Protein AF-E2AER2-F1 (afdb_monomer_lite)

pLDDT: mean 79.66, std 17.87, range [39.69, 96.25]

Radius of gyration: 29.63 Å; chains: 1; bounding box: 80×36×70 Å

InterPro domains:
  IPR000237 GRIP domain [PF01465] (43-82)
  IPR000237 GRIP domain [PS50913] (38-85)
  IPR000237 GRIP domain [SM00755] (41-85)

Secondary structure (DSSP, 8-state):
---THHHHHHHHHHHHHHHHHHHHHHHHHHHHHHHHHHHHS-HHHHHHHHHHHHHHTTSSHHHHHHHHHHHTT--HHHHHHHHHHHHHHHHHHHHHHHHHHHT--

Sequence (105 aa):
MAAIQTS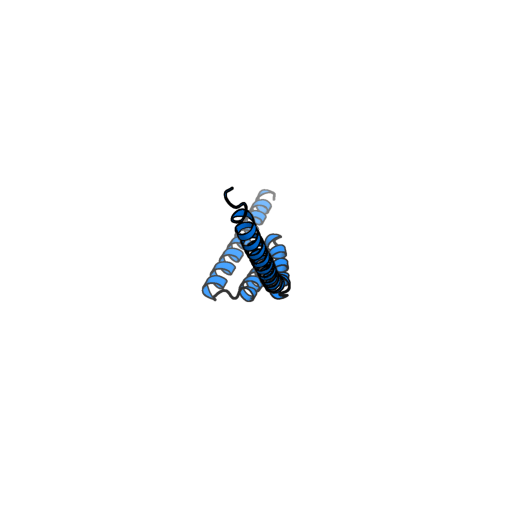TGSIHTLQQTLTSQRREIAELRKLVKLRHDTLEDSTEIEYLRNILFEYMMGRETMVLARVIAAVVKFDQEQTTKILKKEEDKLTLVSTTVMCNFVRVG

Structure (mmCIF, N/CA/C/O backbone):
data_AF-E2AER2-F1
#
_entry.id   AF-E2AER2-F1
#
loop_
_atom_site.group_PDB
_atom_site.id
_atom_site.type_symbol
_atom_site.label_atom_id
_atom_site.label_alt_id
_atom_site.label_comp_id
_atom_site.label_asym_id
_atom_site.label_entity_id
_atom_site.label_seq_id
_atom_site.pdbx_PDB_ins_code
_atom_site.Cartn_x
_atom_site.Cartn_y
_atom_site.Cartn_z
_atom_site.occupancy
_atom_site.B_iso_or_equiv
_atom_site.auth_seq_id
_atom_site.auth_comp_id
_atom_site.auth_asym_id
_atom_site.auth_atom_id
_atom_site.pdbx_PDB_model_num
ATOM 1 N N . MET A 1 1 ? 52.252 9.019 -45.874 1.00 40.78 1 MET A N 1
ATOM 2 C CA . MET A 1 1 ? 50.778 8.947 -45.980 1.00 40.78 1 MET A CA 1
ATOM 3 C C . MET A 1 1 ? 50.282 7.970 -44.920 1.00 40.78 1 MET A C 1
ATOM 5 O O . MET A 1 1 ? 50.357 6.770 -45.141 1.00 40.78 1 MET A O 1
ATOM 9 N N . ALA A 1 2 ? 49.916 8.461 -43.731 1.00 45.84 2 ALA A N 1
ATOM 10 C CA . ALA A 1 2 ? 49.471 7.623 -42.613 1.00 45.84 2 ALA A CA 1
ATOM 11 C C . ALA A 1 2 ? 47.955 7.385 -42.703 1.00 45.84 2 ALA A C 1
ATOM 13 O O . ALA A 1 2 ? 47.190 8.294 -43.015 1.00 45.84 2 ALA A O 1
ATOM 14 N N . ALA A 1 3 ? 47.560 6.133 -42.503 1.00 49.41 3 ALA A N 1
ATOM 15 C CA . ALA A 1 3 ? 46.272 5.569 -42.866 1.00 49.41 3 ALA A CA 1
ATOM 16 C C . ALA A 1 3 ? 45.076 6.167 -42.095 1.00 49.41 3 ALA A C 1
ATOM 18 O O . ALA A 1 3 ? 45.051 6.178 -40.869 1.00 49.41 3 ALA A O 1
ATOM 19 N N . ILE A 1 4 ? 44.020 6.528 -42.830 1.00 52.97 4 ILE A N 1
ATOM 20 C CA . ILE A 1 4 ? 42.677 6.926 -42.344 1.00 52.97 4 ILE A CA 1
ATOM 21 C C . ILE A 1 4 ? 41.875 5.696 -41.825 1.00 52.97 4 ILE A C 1
ATOM 23 O O . ILE A 1 4 ? 40.662 5.721 -41.660 1.00 52.97 4 ILE A O 1
ATOM 27 N N . GLN A 1 5 ? 42.539 4.571 -41.548 1.00 53.97 5 GLN A N 1
ATOM 28 C CA . GLN A 1 5 ? 41.886 3.276 -41.305 1.00 53.97 5 GLN A CA 1
ATOM 29 C C . GLN A 1 5 ? 41.403 3.067 -39.858 1.00 53.97 5 GLN A C 1
ATOM 31 O O . GLN A 1 5 ? 40.629 2.152 -39.598 1.00 53.97 5 GLN A O 1
ATOM 36 N N . THR A 1 6 ? 41.809 3.913 -38.908 1.00 54.38 6 THR A N 1
ATOM 37 C CA . THR A 1 6 ? 41.434 3.770 -37.487 1.00 54.38 6 THR A CA 1
ATOM 38 C C . THR A 1 6 ? 40.031 4.298 -37.171 1.00 54.38 6 THR A C 1
ATOM 40 O O . THR A 1 6 ? 39.399 3.843 -36.219 1.00 54.38 6 THR A O 1
ATOM 43 N N . SER A 1 7 ? 39.505 5.227 -37.977 1.00 56.50 7 SER A N 1
ATOM 44 C CA . SER A 1 7 ? 38.215 5.878 -37.711 1.00 56.50 7 SER A CA 1
ATOM 45 C C . SER A 1 7 ? 37.018 4.973 -38.045 1.00 56.50 7 SER A C 1
ATOM 47 O O . SER A 1 7 ? 36.042 4.931 -37.300 1.00 56.50 7 SER A O 1
ATOM 49 N N . THR A 1 8 ? 37.109 4.164 -39.105 1.00 61.88 8 THR A N 1
ATOM 50 C CA . THR A 1 8 ? 36.011 3.298 -39.575 1.00 61.88 8 THR A CA 1
ATOM 51 C C . THR A 1 8 ? 35.768 2.080 -38.681 1.00 61.88 8 THR A C 1
ATOM 53 O O . THR A 1 8 ? 34.615 1.724 -38.440 1.00 61.88 8 THR A O 1
ATOM 56 N N . GLY A 1 9 ? 36.823 1.471 -38.129 1.00 68.56 9 GLY A N 1
ATOM 57 C CA . GLY A 1 9 ? 36.696 0.351 -37.186 1.00 68.56 9 GLY A CA 1
ATOM 58 C C . GLY A 1 9 ? 36.053 0.761 -35.857 1.00 68.56 9 GLY A C 1
ATOM 59 O O . GLY A 1 9 ? 35.196 0.052 -35.336 1.00 68.56 9 GLY A O 1
ATOM 60 N N . SER A 1 10 ? 36.400 1.947 -35.347 1.00 75.94 10 SER A N 1
ATOM 61 C CA . SER A 1 10 ? 35.775 2.518 -34.146 1.00 75.94 10 SER A CA 1
ATOM 62 C C . SER A 1 10 ? 34.287 2.820 -34.369 1.00 75.94 10 SER A C 1
ATOM 64 O O . SER A 1 10 ? 33.447 2.477 -33.536 1.00 75.94 10 SER A O 1
ATOM 66 N N . ILE A 1 11 ? 33.938 3.371 -35.538 1.00 83.75 11 ILE A N 1
ATOM 67 C CA . ILE A 1 11 ? 32.545 3.647 -35.920 1.00 83.75 11 ILE A CA 1
ATOM 68 C C . ILE A 1 11 ? 31.712 2.360 -35.967 1.00 83.75 11 ILE A C 1
ATOM 70 O O . ILE A 1 11 ? 30.609 2.335 -35.421 1.00 83.75 11 ILE A O 1
ATOM 74 N N . HIS A 1 12 ? 32.234 1.286 -36.561 1.00 82.56 12 HIS A N 1
ATOM 75 C CA . HIS A 1 12 ? 31.523 0.009 -36.635 1.00 82.56 12 HIS A CA 1
ATOM 76 C C . HIS A 1 12 ? 31.260 -0.586 -35.242 1.00 82.56 12 HIS A C 1
ATOM 78 O O . HIS A 1 12 ? 30.137 -0.994 -34.940 1.00 82.56 12 HIS A O 1
ATOM 84 N N . THR A 1 13 ? 32.263 -0.574 -34.360 1.00 86.12 13 THR A N 1
ATOM 85 C CA . THR A 1 13 ? 32.111 -1.053 -32.977 1.00 86.12 13 THR A CA 1
ATOM 86 C C . THR A 1 13 ? 31.062 -0.240 -32.215 1.00 86.12 13 THR A C 1
ATOM 88 O O . THR A 1 13 ? 30.205 -0.811 -31.545 1.00 86.12 13 THR A O 1
ATOM 91 N N . LEU A 1 14 ? 31.051 1.089 -32.367 1.00 87.44 14 LEU A N 1
ATOM 92 C CA . LEU A 1 14 ? 30.033 1.946 -31.749 1.00 87.44 14 LEU A CA 1
ATOM 93 C C . LEU A 1 14 ? 28.624 1.679 -32.299 1.00 87.44 14 LEU A C 1
ATOM 95 O O . LEU A 1 14 ? 27.658 1.672 -31.534 1.00 87.44 14 LEU A O 1
ATOM 99 N N . GLN A 1 15 ? 28.489 1.417 -33.602 1.00 89.38 15 GLN A N 1
ATOM 100 C CA . GLN A 1 15 ? 27.210 1.043 -34.215 1.00 89.38 15 GLN A CA 1
ATOM 101 C C . GLN A 1 15 ? 26.681 -0.293 -33.677 1.00 89.38 15 GLN A C 1
ATOM 103 O O . GLN A 1 15 ? 25.483 -0.415 -33.398 1.00 89.38 15 GLN A O 1
ATOM 108 N N . GLN A 1 16 ? 27.561 -1.279 -33.485 1.00 90.44 16 GLN A N 1
ATOM 109 C CA . GLN A 1 16 ? 27.198 -2.550 -32.857 1.00 90.44 16 GLN A CA 1
ATOM 110 C C . GLN A 1 16 ? 26.753 -2.346 -31.405 1.00 90.44 16 GLN A C 1
ATOM 112 O O . GLN A 1 16 ? 25.689 -2.841 -31.028 1.00 90.44 16 GLN A O 1
ATOM 117 N N . THR A 1 17 ? 27.487 -1.548 -30.623 1.00 89.69 17 THR A N 1
ATOM 118 C CA . THR A 1 17 ? 27.126 -1.232 -29.232 1.00 89.69 17 THR A CA 1
ATOM 119 C C . THR A 1 17 ? 25.776 -0.524 -29.138 1.00 89.69 17 THR A C 1
ATOM 121 O O . THR A 1 17 ? 24.924 -0.943 -28.359 1.00 89.69 17 THR A O 1
ATOM 124 N N . LEU A 1 18 ? 25.515 0.486 -29.975 1.00 91.50 18 LEU A N 1
ATOM 125 C CA . LEU A 1 18 ? 24.212 1.164 -30.015 1.00 91.50 18 LEU A CA 1
ATOM 126 C C . LEU A 1 18 ? 23.073 0.208 -30.370 1.00 91.50 18 LEU A C 1
ATOM 128 O O . LEU A 1 18 ? 21.971 0.321 -29.834 1.00 91.50 18 LEU A O 1
ATOM 132 N N . THR A 1 19 ? 23.326 -0.731 -31.278 1.00 92.44 19 THR A N 1
ATOM 133 C CA . THR A 1 19 ? 22.335 -1.739 -31.660 1.00 92.44 19 THR A CA 1
ATOM 134 C C . THR A 1 19 ? 22.052 -2.699 -30.504 1.00 92.44 19 THR A C 1
ATOM 136 O O . THR A 1 19 ? 20.884 -3.001 -30.260 1.00 92.44 19 THR A O 1
ATOM 139 N N . SER A 1 20 ? 23.079 -3.123 -29.756 1.00 93.44 20 SER A N 1
ATOM 140 C CA . SER A 1 20 ? 22.913 -3.925 -28.532 1.00 93.44 20 SER A CA 1
ATOM 141 C C . SER A 1 20 ? 22.108 -3.170 -27.480 1.00 93.44 20 SER A C 1
ATOM 143 O O . SER A 1 20 ? 21.057 -3.638 -27.053 1.00 93.44 20 SER A O 1
ATOM 145 N N . GLN A 1 21 ? 22.512 -1.939 -27.163 1.00 94.31 21 GLN A N 1
ATOM 146 C CA . GLN A 1 21 ? 21.840 -1.112 -26.162 1.00 94.31 21 GLN A CA 1
ATOM 147 C C . GLN A 1 21 ? 20.378 -0.843 -26.520 1.00 94.31 21 GLN A C 1
ATOM 149 O O . GLN A 1 21 ? 19.507 -0.868 -25.655 1.00 94.31 21 GLN A O 1
ATOM 154 N N . ARG A 1 22 ? 20.065 -0.623 -27.803 1.00 95.00 22 ARG A N 1
ATOM 155 C CA . ARG A 1 22 ? 18.674 -0.475 -28.256 1.00 95.00 22 ARG A CA 1
ATOM 156 C C . ARG A 1 22 ? 17.845 -1.734 -28.005 1.00 95.00 22 ARG A C 1
ATOM 158 O O . ARG A 1 22 ? 16.674 -1.602 -27.651 1.00 95.00 22 ARG A O 1
ATOM 165 N N . ARG A 1 23 ? 18.426 -2.928 -28.175 1.00 95.38 23 ARG A N 1
ATOM 166 C CA . ARG A 1 23 ? 17.757 -4.205 -27.874 1.00 95.38 23 ARG A CA 1
ATOM 167 C C . ARG A 1 23 ? 17.556 -4.377 -26.372 1.00 95.38 23 ARG A C 1
ATOM 169 O O . ARG A 1 23 ? 16.432 -4.624 -25.953 1.00 95.38 23 ARG A O 1
ATOM 176 N N . GLU A 1 24 ? 18.590 -4.132 -25.575 1.00 95.00 24 GLU A N 1
ATOM 177 C CA . GLU A 1 24 ? 18.513 -4.191 -24.109 1.00 95.00 24 GLU A CA 1
ATOM 178 C C . GLU A 1 24 ? 17.450 -3.225 -23.562 1.00 95.00 24 GLU A C 1
ATOM 180 O O . GLU A 1 24 ? 16.601 -3.612 -22.763 1.00 95.00 24 GLU A O 1
ATOM 185 N N . ILE A 1 25 ? 17.407 -1.983 -24.057 1.00 96.25 25 ILE A N 1
ATOM 186 C CA . ILE A 1 25 ? 16.375 -1.006 -23.679 1.00 96.25 25 ILE A CA 1
ATOM 187 C C . ILE A 1 25 ? 14.971 -1.497 -24.064 1.00 96.25 25 ILE A C 1
ATOM 189 O O . ILE A 1 25 ? 14.019 -1.272 -23.314 1.00 96.25 25 ILE A O 1
ATOM 193 N N . ALA A 1 26 ? 14.808 -2.151 -25.217 1.00 95.19 26 ALA A N 1
ATOM 194 C CA . ALA A 1 26 ? 13.517 -2.699 -25.628 1.00 95.19 26 ALA A CA 1
ATOM 195 C C . ALA A 1 26 ? 13.056 -3.844 -24.707 1.00 95.19 26 ALA A C 1
ATOM 197 O O . ALA A 1 26 ? 11.886 -3.884 -24.322 1.00 95.19 26 ALA A O 1
ATOM 198 N N . GLU A 1 27 ? 13.968 -4.728 -24.300 1.00 94.81 27 GLU A N 1
ATOM 199 C CA . GLU A 1 27 ? 13.675 -5.806 -23.350 1.00 94.81 27 GLU A CA 1
ATOM 200 C C . GLU A 1 27 ? 13.334 -5.268 -21.961 1.00 94.81 27 GLU A C 1
ATOM 202 O O . GLU A 1 27 ? 12.308 -5.644 -21.392 1.00 94.81 27 GLU A O 1
ATOM 207 N N . LEU A 1 28 ? 14.121 -4.316 -21.449 1.00 92.94 28 LEU A N 1
ATOM 208 C CA . LEU A 1 28 ? 13.850 -3.667 -20.166 1.00 92.94 28 LEU A CA 1
ATOM 209 C C . LEU A 1 28 ? 12.480 -2.984 -20.163 1.00 92.94 28 LEU A C 1
ATOM 211 O O . LEU A 1 28 ? 11.718 -3.132 -19.209 1.00 92.94 28 LEU A O 1
ATOM 215 N N . ARG A 1 29 ? 12.115 -2.295 -21.250 1.00 91.12 29 ARG A N 1
ATOM 216 C CA . ARG A 1 29 ? 10.776 -1.702 -21.398 1.00 91.12 29 ARG A CA 1
ATOM 217 C C . ARG A 1 29 ? 9.672 -2.757 -21.382 1.00 91.12 29 ARG A C 1
ATOM 219 O O . ARG A 1 29 ? 8.647 -2.536 -20.742 1.00 91.12 29 ARG A O 1
ATOM 226 N N . LYS A 1 30 ? 9.872 -3.905 -22.036 1.00 91.50 30 LYS A N 1
ATOM 227 C CA . LYS A 1 30 ? 8.905 -5.014 -22.023 1.00 91.50 30 LYS A CA 1
ATOM 228 C C . LYS A 1 30 ? 8.734 -5.600 -20.618 1.00 91.50 30 LYS A C 1
ATOM 230 O O . LYS A 1 30 ? 7.605 -5.840 -20.204 1.00 91.50 30 LYS A O 1
ATOM 235 N N . LEU A 1 31 ? 9.827 -5.782 -19.877 1.00 87.38 31 LEU A N 1
ATOM 236 C CA . LEU A 1 31 ? 9.793 -6.272 -18.494 1.00 87.38 31 LEU A CA 1
ATOM 237 C C . LEU A 1 31 ? 9.087 -5.295 -17.550 1.00 87.38 31 LEU A C 1
ATOM 239 O O . LEU A 1 31 ? 8.292 -5.712 -16.711 1.00 87.38 31 LEU A O 1
ATOM 243 N N . VAL A 1 32 ? 9.353 -3.995 -17.697 1.00 87.25 32 VAL A N 1
ATOM 244 C CA . VAL A 1 32 ? 8.668 -2.955 -16.917 1.00 87.25 32 VAL A CA 1
ATOM 245 C C . VAL A 1 32 ? 7.172 -2.953 -17.216 1.00 87.25 32 VAL A C 1
ATOM 247 O O . VAL A 1 32 ? 6.385 -2.908 -16.276 1.00 87.25 32 VAL A O 1
ATOM 250 N N . LYS A 1 33 ? 6.783 -3.066 -18.492 1.00 81.25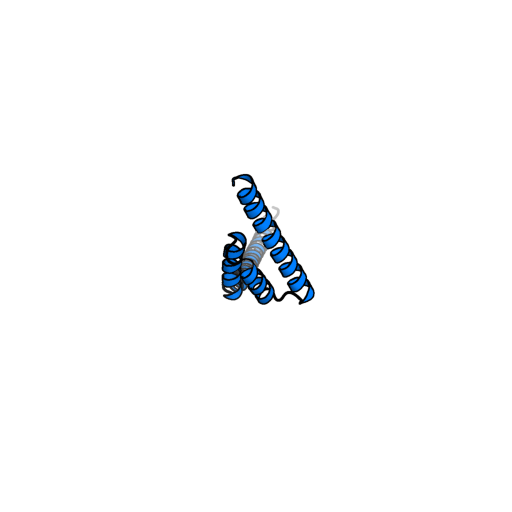 33 LYS A N 1
ATOM 251 C CA . LYS A 1 33 ? 5.375 -3.143 -18.888 1.00 81.25 33 LYS A CA 1
ATOM 252 C C . LYS A 1 33 ? 4.678 -4.364 -18.281 1.00 81.25 33 LYS A C 1
ATOM 254 O O . LYS A 1 33 ? 3.668 -4.201 -17.618 1.00 81.25 33 LYS A O 1
ATOM 259 N N . LEU A 1 34 ? 5.274 -5.552 -18.403 1.00 78.19 34 LEU A N 1
ATOM 260 C CA . LEU A 1 34 ? 4.722 -6.777 -17.812 1.00 78.19 34 LEU A CA 1
ATOM 261 C C . LEU A 1 34 ? 4.535 -6.661 -16.295 1.00 78.19 34 LEU A C 1
ATOM 263 O O . LEU A 1 34 ? 3.502 -7.069 -15.781 1.00 78.19 34 LEU A O 1
ATOM 267 N N . ARG A 1 35 ? 5.501 -6.071 -15.573 1.00 77.00 35 ARG A N 1
ATOM 268 C CA . ARG A 1 35 ? 5.336 -5.806 -14.134 1.00 77.00 35 ARG A CA 1
ATOM 269 C C . ARG A 1 35 ? 4.188 -4.847 -13.842 1.00 77.00 35 ARG A C 1
ATOM 271 O O . ARG A 1 35 ? 3.521 -5.008 -12.826 1.00 77.00 35 ARG A O 1
ATOM 278 N N . HIS A 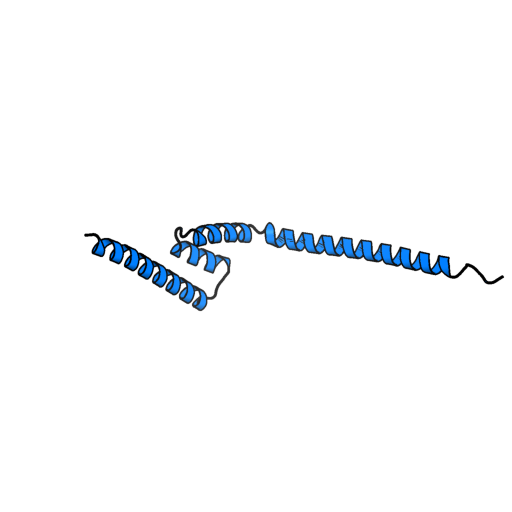1 36 ? 4.013 -3.823 -14.665 1.00 69.75 36 HIS A N 1
ATOM 279 C CA . HIS A 1 36 ? 2.967 -2.834 -14.452 1.00 69.75 36 HIS A CA 1
ATOM 280 C C . HIS A 1 36 ? 1.584 -3.443 -14.674 1.00 69.75 36 HIS A C 1
ATOM 282 O O . HIS A 1 36 ? 0.761 -3.363 -13.771 1.00 69.75 36 HIS A O 1
ATOM 288 N N . ASP A 1 37 ? 1.400 -4.171 -15.776 1.00 65.25 37 ASP A N 1
ATOM 289 C CA . ASP A 1 37 ? 0.154 -4.870 -16.105 1.00 65.25 37 ASP A CA 1
ATOM 290 C C . ASP A 1 37 ? -0.213 -5.871 -14.985 1.00 65.25 37 ASP A C 1
ATOM 292 O O . ASP A 1 37 ? -1.340 -5.895 -14.505 1.00 65.25 37 ASP A O 1
ATOM 296 N N . THR A 1 38 ? 0.759 -6.611 -14.427 1.00 63.69 38 THR A N 1
ATOM 297 C CA . THR A 1 38 ? 0.488 -7.520 -13.289 1.00 63.69 38 THR A CA 1
ATOM 298 C C . THR A 1 38 ? 0.061 -6.823 -11.993 1.00 63.69 38 THR A C 1
ATOM 300 O O . THR A 1 38 ? -0.559 -7.457 -11.140 1.00 63.69 38 THR A O 1
ATOM 303 N N . LEU A 1 39 ? 0.419 -5.549 -11.806 1.00 61.28 39 LEU A N 1
ATOM 304 C CA . LEU A 1 39 ? 0.089 -4.780 -10.603 1.00 61.28 39 LEU A CA 1
ATOM 305 C C . LEU A 1 39 ? -1.180 -3.943 -10.787 1.00 61.28 39 L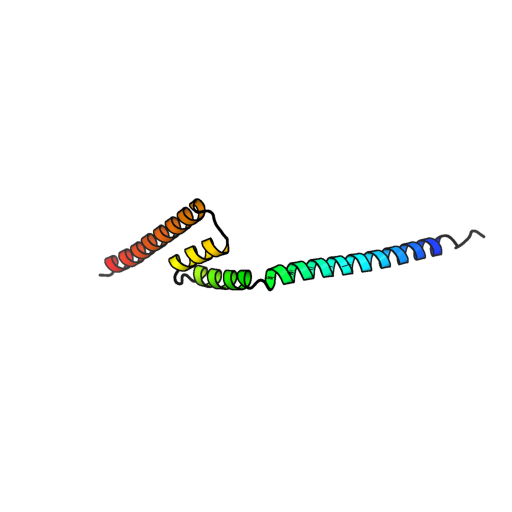EU A C 1
ATOM 307 O O . LEU A 1 39 ? -1.920 -3.755 -9.826 1.00 61.28 39 LEU A O 1
ATOM 311 N N . GLU A 1 40 ? -1.427 -3.424 -11.989 1.00 60.12 40 GLU A N 1
ATOM 312 C CA . GLU A 1 40 ? -2.583 -2.575 -12.279 1.00 60.12 40 GLU A CA 1
ATOM 313 C C . GLU A 1 40 ? -3.829 -3.364 -12.677 1.00 60.12 40 GLU A C 1
ATOM 315 O O . GLU A 1 40 ? -4.910 -2.972 -12.240 1.00 60.12 40 GLU A O 1
ATOM 320 N N . ASP A 1 41 ? -3.682 -4.492 -13.384 1.00 59.91 41 ASP A N 1
ATOM 321 C CA . ASP A 1 41 ? -4.804 -5.345 -13.815 1.00 59.91 41 ASP A CA 1
ATOM 322 C C . ASP A 1 41 ? -5.203 -6.388 -12.760 1.00 59.91 41 ASP A C 1
ATOM 324 O O . ASP A 1 41 ? -6.135 -7.176 -12.952 1.00 59.91 41 ASP A O 1
ATOM 328 N N . SER A 1 42 ? -4.508 -6.424 -11.618 1.00 73.06 42 SER A N 1
ATOM 329 C CA . SER A 1 42 ? -4.964 -7.239 -10.500 1.00 73.06 42 SER A CA 1
ATOM 330 C C . SER A 1 42 ? -6.253 -6.631 -9.954 1.00 73.06 42 SER A C 1
ATOM 332 O O . SER A 1 42 ? -6.238 -5.589 -9.299 1.00 73.06 42 SER A O 1
ATOM 334 N N . THR A 1 43 ? -7.376 -7.302 -10.208 1.00 80.69 43 THR A N 1
ATOM 335 C CA . THR A 1 43 ? -8.709 -6.962 -9.671 1.00 80.69 43 THR A CA 1
ATOM 336 C C . THR A 1 43 ? -8.697 -6.666 -8.164 1.00 80.69 43 THR A C 1
ATOM 338 O O . THR A 1 43 ? -9.458 -5.824 -7.689 1.00 80.69 43 THR A O 1
ATOM 341 N N . GLU A 1 44 ? -7.784 -7.288 -7.409 1.00 82.44 44 GLU A N 1
ATOM 342 C CA . GLU A 1 44 ? -7.571 -7.023 -5.983 1.00 82.44 44 GLU A CA 1
ATOM 343 C C . GLU A 1 44 ? -7.048 -5.604 -5.712 1.00 82.44 44 GLU A C 1
ATOM 345 O O . GLU A 1 44 ? -7.474 -4.963 -4.752 1.00 82.44 44 GLU A O 1
ATOM 350 N N . ILE A 1 45 ? -6.149 -5.086 -6.553 1.00 85.81 45 ILE A N 1
ATOM 351 C CA . ILE A 1 45 ? -5.579 -3.740 -6.414 1.00 85.81 45 ILE A CA 1
ATOM 352 C C . ILE A 1 45 ? -6.614 -2.677 -6.785 1.00 85.81 45 ILE A C 1
ATOM 354 O O . ILE A 1 45 ? -6.721 -1.665 -6.092 1.00 85.81 45 ILE A O 1
ATOM 358 N N . GLU A 1 46 ? -7.403 -2.897 -7.835 1.00 88.81 46 GLU A N 1
ATOM 359 C CA . GLU A 1 46 ? -8.506 -1.998 -8.187 1.00 88.81 46 GLU A CA 1
ATOM 360 C C . GLU A 1 46 ? -9.559 -1.944 -7.071 1.00 88.81 46 GLU A C 1
ATOM 362 O O . GLU A 1 46 ? -9.936 -0.856 -6.624 1.00 88.81 46 GLU A O 1
ATOM 367 N N . TYR A 1 47 ? -9.951 -3.108 -6.543 1.00 91.69 47 TYR A N 1
ATOM 368 C CA . TYR A 1 47 ? -10.844 -3.199 -5.392 1.00 91.69 47 TYR A CA 1
ATOM 369 C C . TYR A 1 47 ? -10.273 -2.469 -4.169 1.00 91.69 47 TYR A C 1
ATOM 371 O O . TYR A 1 47 ? -10.975 -1.664 -3.552 1.00 91.69 47 TYR A O 1
ATOM 379 N N . LEU A 1 48 ? -8.988 -2.685 -3.858 1.00 91.50 48 LEU A N 1
ATOM 380 C CA . LEU A 1 48 ? -8.299 -2.028 -2.748 1.00 91.50 48 LEU A CA 1
ATOM 381 C C . LEU A 1 48 ? -8.298 -0.498 -2.896 1.00 91.50 48 LEU A C 1
ATOM 383 O O . LEU A 1 48 ? -8.554 0.209 -1.921 1.00 91.50 48 LEU A O 1
ATOM 387 N N . ARG A 1 49 ? -8.055 0.035 -4.103 1.00 91.62 49 ARG A N 1
ATOM 388 C CA . ARG A 1 49 ? -8.123 1.487 -4.358 1.00 91.62 49 ARG A CA 1
ATOM 389 C C . ARG A 1 49 ? -9.520 2.038 -4.079 1.00 91.62 49 ARG A C 1
ATOM 391 O O . ARG A 1 49 ? -9.632 3.080 -3.436 1.00 91.62 49 ARG A O 1
ATOM 398 N N . ASN A 1 50 ? -10.565 1.341 -4.525 1.00 93.06 50 ASN A N 1
ATOM 399 C CA . ASN A 1 50 ? -11.943 1.783 -4.328 1.00 93.06 50 ASN A CA 1
ATOM 400 C C . ASN A 1 50 ? -12.316 1.823 -2.837 1.00 93.06 50 ASN A C 1
ATOM 402 O O . ASN A 1 50 ? -12.764 2.852 -2.340 1.00 93.06 50 ASN A O 1
ATOM 406 N N . ILE A 1 51 ? -12.050 0.750 -2.084 1.00 94.19 51 ILE A N 1
ATOM 407 C CA . ILE A 1 51 ? -12.365 0.717 -0.643 1.00 94.19 51 ILE A CA 1
ATOM 408 C C . ILE A 1 51 ? -11.533 1.723 0.165 1.00 94.19 51 ILE A C 1
ATOM 410 O O . ILE A 1 51 ? -12.030 2.281 1.141 1.00 94.19 51 ILE A O 1
ATOM 414 N N . LEU A 1 52 ? -10.284 1.989 -0.238 1.00 93.50 52 LEU A N 1
ATOM 415 C CA . LEU A 1 52 ? -9.453 3.012 0.397 1.00 93.50 52 LEU A CA 1
ATOM 416 C C . LEU A 1 52 ? -10.015 4.410 0.156 1.00 93.50 52 LEU A C 1
ATOM 418 O O . LEU A 1 52 ? -10.055 5.211 1.088 1.00 93.50 52 LEU A O 1
ATOM 422 N N . PHE A 1 53 ? -10.479 4.696 -1.061 1.00 93.44 53 PHE A N 1
ATOM 423 C CA . PHE A 1 53 ? -11.138 5.960 -1.366 1.00 93.44 53 PHE A CA 1
ATOM 424 C C . PHE A 1 53 ? -12.379 6.158 -0.487 1.00 93.44 53 PHE A C 1
ATOM 426 O O . PHE A 1 53 ? -12.490 7.170 0.201 1.00 93.44 53 PHE A O 1
ATOM 433 N N . GLU A 1 54 ? -13.265 5.165 -0.425 1.00 91.50 54 GLU A N 1
ATOM 434 C CA . GLU A 1 54 ? -14.466 5.199 0.420 1.00 91.50 54 GLU A CA 1
ATOM 435 C C . GLU A 1 54 ? -14.129 5.409 1.911 1.00 91.50 54 GLU A C 1
ATOM 437 O O . GLU A 1 54 ? -14.758 6.229 2.589 1.00 91.50 54 GLU A O 1
ATOM 442 N N . TYR A 1 55 ? -13.074 4.746 2.400 1.00 92.56 55 TYR A N 1
ATOM 443 C CA . TYR A 1 55 ? -12.585 4.879 3.774 1.00 92.56 55 TYR A CA 1
ATOM 444 C C . TYR A 1 55 ? -12.072 6.293 4.069 1.00 92.56 55 TYR A C 1
ATOM 446 O O . TYR A 1 55 ? -12.426 6.884 5.091 1.00 92.56 55 TYR A O 1
ATOM 454 N N . MET A 1 56 ? -11.278 6.867 3.160 1.00 89.38 56 MET A N 1
ATOM 455 C CA . MET A 1 56 ? -10.756 8.233 3.287 1.00 89.38 56 MET A CA 1
ATOM 456 C C . MET A 1 56 ? -11.865 9.289 3.224 1.00 89.38 56 MET A C 1
ATOM 458 O O . MET A 1 56 ? -11.754 10.330 3.868 1.00 89.38 56 MET A O 1
ATOM 462 N N . MET A 1 57 ? -12.955 9.003 2.509 1.00 91.62 57 MET A N 1
ATOM 463 C CA . MET A 1 57 ? -14.152 9.844 2.468 1.00 91.62 57 MET A CA 1
ATOM 464 C C . MET A 1 57 ? -15.048 9.698 3.710 1.00 91.62 57 MET A C 1
ATOM 466 O O . MET A 1 57 ? -16.080 10.364 3.800 1.00 91.62 57 MET A O 1
ATOM 470 N N . GLY A 1 58 ? -14.669 8.854 4.675 1.00 86.12 58 GLY A N 1
ATOM 471 C CA . GLY A 1 58 ? -15.364 8.709 5.953 1.00 86.12 58 GLY A CA 1
ATOM 472 C C . GLY A 1 58 ? -16.635 7.858 5.899 1.00 86.12 58 GLY A C 1
ATOM 473 O O . GLY A 1 58 ? -17.429 7.906 6.838 1.00 86.12 58 GLY A O 1
ATOM 474 N N . ARG A 1 59 ? -16.853 7.088 4.828 1.00 86.81 59 ARG A N 1
ATOM 475 C CA . ARG A 1 59 ? -18.033 6.225 4.679 1.00 86.81 59 ARG A CA 1
ATOM 476 C C . ARG A 1 59 ? -17.756 4.862 5.297 1.00 86.81 59 ARG A C 1
ATOM 478 O O . ARG A 1 59 ? -16.716 4.281 5.034 1.00 86.81 59 ARG A O 1
ATOM 485 N N . GLU A 1 60 ? -18.659 4.382 6.153 1.00 90.25 60 GLU A N 1
ATOM 486 C CA . GLU A 1 60 ? -18.599 3.042 6.769 1.00 90.25 60 GLU A CA 1
ATOM 487 C C . GLU A 1 60 ? -17.196 2.637 7.281 1.00 90.25 60 GLU A C 1
ATOM 489 O O . GLU A 1 60 ? -16.764 1.492 7.125 1.00 90.25 60 GLU A O 1
ATOM 494 N N . THR A 1 61 ? -16.463 3.577 7.898 1.00 90.38 61 THR A N 1
ATOM 495 C CA . THR A 1 61 ? -15.014 3.436 8.144 1.00 90.38 61 THR A CA 1
ATOM 496 C C . THR A 1 61 ? -14.650 2.196 8.955 1.00 90.38 61 THR A C 1
ATOM 498 O O . THR A 1 61 ? -13.623 1.573 8.699 1.00 90.38 61 THR A O 1
ATOM 501 N N . MET A 1 62 ? -15.522 1.775 9.875 1.00 92.50 62 MET A N 1
ATOM 502 C CA . MET A 1 62 ? -15.347 0.551 10.657 1.00 92.50 62 MET A CA 1
ATOM 503 C C . MET A 1 62 ? -15.370 -0.720 9.800 1.00 92.50 62 MET A C 1
ATOM 505 O O . MET A 1 62 ? -14.533 -1.609 9.960 1.00 92.50 62 MET A O 1
ATOM 509 N N . VAL A 1 63 ? -16.320 -0.810 8.869 1.00 94.50 63 VAL A N 1
ATOM 510 C CA . VAL A 1 63 ? -16.456 -1.959 7.966 1.00 94.50 63 VAL A CA 1
ATOM 511 C C . VAL A 1 63 ? -15.294 -1.965 6.982 1.00 94.50 63 VAL A C 1
ATOM 513 O O . VAL A 1 63 ? -14.618 -2.983 6.834 1.00 94.50 63 VAL A O 1
ATOM 516 N N . LEU A 1 64 ? -14.996 -0.812 6.382 1.00 95.06 64 LEU A N 1
ATOM 517 C CA . LEU A 1 64 ? -13.912 -0.685 5.414 1.00 95.06 64 LEU A CA 1
ATOM 518 C C . LEU A 1 64 ? -12.540 -0.974 6.032 1.00 95.06 64 LEU A C 1
ATOM 520 O O . LEU A 1 64 ? -11.740 -1.655 5.398 1.00 95.06 64 LEU A O 1
ATOM 524 N N . ALA A 1 65 ? -12.279 -0.579 7.283 1.00 94.19 65 ALA A N 1
ATOM 525 C CA . ALA A 1 65 ? -11.044 -0.941 7.984 1.00 94.19 65 ALA A CA 1
ATOM 526 C C . ALA A 1 65 ? -10.853 -2.466 8.093 1.00 94.19 65 ALA A C 1
ATOM 528 O O . ALA A 1 65 ? -9.739 -2.965 7.921 1.00 94.19 65 ALA A O 1
ATOM 529 N N . ARG A 1 66 ? -11.935 -3.223 8.331 1.00 94.19 66 ARG A N 1
ATOM 530 C CA . ARG A 1 66 ? -11.893 -4.698 8.376 1.00 94.19 66 ARG A CA 1
ATOM 531 C C . ARG A 1 66 ? -11.626 -5.296 7.000 1.00 94.19 66 ARG A C 1
ATOM 533 O O . ARG A 1 66 ? -10.826 -6.221 6.888 1.00 94.19 66 ARG A O 1
ATOM 540 N N . VAL A 1 67 ? -12.276 -4.762 5.969 1.00 94.62 67 VAL A N 1
ATOM 541 C CA . VAL A 1 67 ? -12.088 -5.211 4.583 1.00 94.62 67 VAL A CA 1
ATOM 542 C C . VAL A 1 67 ? -10.653 -4.938 4.124 1.00 94.62 67 VAL A C 1
ATOM 544 O O . VAL A 1 67 ? -10.003 -5.844 3.612 1.00 94.62 67 VAL A O 1
ATOM 547 N N . ILE A 1 68 ? -10.117 -3.741 4.379 1.00 94.44 68 ILE A N 1
ATOM 548 C CA . ILE A 1 68 ? -8.732 -3.376 4.046 1.00 94.44 68 ILE A CA 1
ATOM 549 C C . ILE A 1 68 ? -7.741 -4.317 4.744 1.00 94.44 68 ILE A C 1
ATOM 551 O O . ILE A 1 68 ? -6.834 -4.838 4.096 1.00 94.44 68 ILE A O 1
ATOM 555 N N . ALA A 1 69 ? -7.931 -4.590 6.040 1.00 95.19 69 ALA A N 1
ATOM 556 C CA . ALA A 1 69 ? -7.070 -5.511 6.783 1.00 95.19 69 ALA A CA 1
ATOM 557 C C . ALA A 1 69 ? -7.088 -6.938 6.200 1.00 95.19 69 ALA A C 1
ATOM 559 O O . ALA A 1 69 ? -6.043 -7.586 6.142 1.00 95.19 69 ALA A O 1
ATOM 560 N N . ALA A 1 70 ? -8.247 -7.407 5.724 1.00 92.75 70 ALA A N 1
ATOM 561 C CA . ALA A 1 70 ? -8.388 -8.718 5.092 1.00 92.75 70 ALA A CA 1
ATOM 562 C C . ALA A 1 70 ? -7.731 -8.780 3.701 1.00 92.75 70 ALA A C 1
ATOM 564 O O . ALA A 1 70 ? -7.025 -9.742 3.405 1.00 92.75 70 ALA A O 1
ATOM 565 N N . VAL A 1 71 ? -7.916 -7.748 2.868 1.00 90.88 71 VAL A N 1
ATOM 566 C CA . VAL A 1 71 ? -7.333 -7.671 1.514 1.00 90.88 71 VAL A CA 1
ATOM 567 C C . VAL A 1 71 ? -5.806 -7.605 1.573 1.00 90.88 71 VAL A C 1
ATOM 569 O O . VAL A 1 71 ? -5.124 -8.307 0.831 1.00 90.88 71 VAL A O 1
ATOM 572 N N . VAL A 1 72 ? -5.257 -6.811 2.497 1.00 91.31 72 VAL A N 1
ATOM 573 C CA . VAL A 1 72 ? -3.800 -6.655 2.677 1.00 91.31 72 VAL A CA 1
ATOM 574 C C . VAL A 1 72 ? -3.199 -7.777 3.540 1.00 91.31 72 VAL A C 1
ATOM 576 O O . VAL A 1 72 ? -1.980 -7.890 3.643 1.00 91.31 72 VAL A O 1
ATOM 579 N N . LYS A 1 73 ? -4.039 -8.659 4.102 1.00 91.94 73 LYS A N 1
ATOM 580 C CA . LYS A 1 73 ? -3.639 -9.815 4.924 1.00 91.94 73 LYS A CA 1
ATOM 581 C C . LYS A 1 73 ? -2.807 -9.410 6.143 1.00 91.94 73 LYS A C 1
ATOM 583 O O . LYS A 1 73 ? -1.749 -9.976 6.400 1.00 91.94 73 LYS A O 1
ATOM 588 N N . PHE A 1 74 ? -3.276 -8.412 6.886 1.00 92.94 74 PHE A N 1
ATOM 589 C CA . PHE A 1 74 ? -2.647 -8.032 8.148 1.00 92.94 74 PHE A CA 1
ATOM 590 C C . PHE A 1 74 ? -2.761 -9.127 9.202 1.00 92.94 74 PHE A C 1
ATOM 592 O O . PHE A 1 74 ? -3.766 -9.836 9.291 1.00 92.94 74 PHE A O 1
ATOM 599 N N . ASP A 1 75 ? -1.747 -9.199 10.061 1.00 94.88 75 ASP A N 1
ATOM 600 C CA . ASP A 1 75 ? -1.765 -10.106 11.200 1.00 94.88 75 ASP A CA 1
ATOM 601 C C . ASP A 1 75 ? -2.885 -9.727 12.177 1.00 94.88 75 ASP A C 1
ATOM 603 O O . ASP A 1 75 ?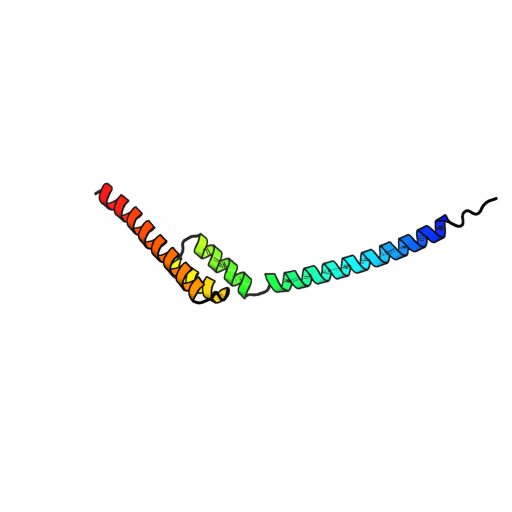 -3.335 -8.576 12.260 1.00 94.88 75 ASP A O 1
ATOM 607 N N . GLN A 1 76 ? -3.320 -10.695 12.984 1.00 92.75 76 GLN A N 1
ATOM 608 C CA . GLN A 1 76 ? -4.415 -10.495 13.934 1.00 92.75 76 GLN A CA 1
ATOM 609 C C . GLN A 1 76 ? -4.127 -9.361 14.933 1.00 92.75 76 GLN A C 1
ATOM 611 O O . GLN A 1 76 ? -5.024 -8.589 15.285 1.00 92.75 76 GLN A O 1
ATOM 616 N N . GLU A 1 77 ? -2.872 -9.218 15.366 1.00 94.69 77 GLU A N 1
ATOM 617 C CA . GLU A 1 77 ? -2.462 -8.148 16.277 1.00 94.69 77 GLU A CA 1
ATOM 618 C C . GLU A 1 77 ? -2.558 -6.767 15.608 1.00 94.69 77 GLU A C 1
ATOM 620 O O . GLU A 1 77 ? -3.089 -5.821 16.195 1.00 94.69 77 GLU A O 1
ATOM 625 N N . GLN A 1 78 ? -2.094 -6.652 14.360 1.00 93.44 78 GLN A N 1
ATOM 626 C CA . GLN A 1 78 ? -2.163 -5.416 13.577 1.00 93.44 78 GLN A CA 1
ATOM 627 C C . GLN A 1 78 ? -3.615 -5.018 13.315 1.00 93.44 78 GLN A C 1
ATOM 629 O O . GLN A 1 78 ? -3.998 -3.874 13.560 1.00 93.44 78 GLN A O 1
ATOM 634 N N . THR A 1 79 ? -4.437 -5.985 12.906 1.00 93.88 79 THR A N 1
ATOM 635 C CA . THR A 1 79 ? -5.872 -5.798 12.674 1.00 93.88 79 THR A CA 1
ATOM 636 C C . THR A 1 79 ? -6.561 -5.282 13.935 1.00 93.88 79 THR A C 1
ATOM 638 O O . THR A 1 79 ? -7.251 -4.268 13.895 1.00 93.88 79 THR A O 1
ATOM 641 N N . THR A 1 80 ? -6.306 -5.906 15.086 1.00 94.25 80 THR A N 1
ATOM 642 C CA . THR A 1 80 ? -6.903 -5.494 16.367 1.00 94.25 80 THR A CA 1
ATOM 643 C C . THR A 1 80 ? -6.498 -4.068 16.755 1.00 94.25 80 THR A C 1
ATOM 645 O O . THR A 1 80 ? -7.340 -3.278 17.184 1.00 94.25 80 THR A O 1
ATOM 648 N N . LYS A 1 81 ? -5.224 -3.699 16.557 1.00 95.19 81 LYS A N 1
ATOM 649 C CA . LYS A 1 81 ? -4.733 -2.333 16.813 1.00 95.19 81 LYS A CA 1
ATOM 650 C C . LYS A 1 81 ? -5.408 -1.292 15.919 1.00 95.19 81 LYS A C 1
ATOM 652 O O . LYS A 1 81 ? -5.704 -0.197 16.392 1.00 95.19 81 LYS A O 1
ATOM 657 N N . ILE A 1 82 ? -5.634 -1.611 14.645 1.00 92.69 82 ILE A N 1
ATOM 658 C CA . ILE A 1 82 ? -6.296 -0.711 13.690 1.00 92.69 82 ILE A CA 1
ATOM 659 C C . ILE A 1 82 ? -7.764 -0.521 14.065 1.00 92.69 82 ILE A C 1
ATOM 661 O O . ILE A 1 82 ? -8.219 0.617 14.154 1.00 92.69 82 ILE A O 1
ATOM 665 N N . LEU A 1 83 ? -8.483 -1.611 14.347 1.00 93.38 83 LEU A N 1
ATOM 666 C CA . LEU A 1 83 ? -9.902 -1.533 14.694 1.00 93.38 83 LEU A CA 1
ATOM 667 C C . LEU A 1 83 ? -10.135 -0.746 15.981 1.00 93.38 83 LEU A C 1
ATOM 669 O O . LEU A 1 83 ? -11.024 0.097 16.014 1.00 93.38 83 LEU A O 1
ATOM 673 N N . LYS A 1 84 ? -9.280 -0.936 16.992 1.00 93.69 84 LYS A N 1
ATOM 674 C CA . LYS A 1 84 ? -9.348 -0.159 18.233 1.00 93.69 84 LYS A CA 1
ATOM 675 C C . LYS A 1 84 ? -9.163 1.342 17.990 1.00 93.69 84 LYS A C 1
ATOM 677 O O . LYS A 1 84 ? -9.928 2.145 18.503 1.00 93.69 84 LYS A O 1
ATOM 682 N N . LYS A 1 85 ? -8.183 1.735 17.167 1.00 90.25 85 LYS A N 1
ATOM 683 C CA . LYS A 1 85 ? -7.965 3.154 16.833 1.00 90.25 85 LYS A CA 1
ATOM 684 C C . LYS A 1 85 ? -9.152 3.775 16.105 1.00 90.25 85 LYS A C 1
ATOM 686 O O . LYS A 1 85 ? -9.457 4.945 16.320 1.00 90.25 85 LYS A O 1
ATOM 691 N N . GLU A 1 86 ? -9.788 3.021 15.219 1.00 89.19 86 GLU A N 1
ATOM 692 C CA . GLU A 1 86 ? -10.929 3.533 14.468 1.00 89.19 86 GLU A CA 1
ATOM 693 C C . GLU A 1 86 ? -12.204 3.576 15.339 1.00 89.19 86 GLU A C 1
ATOM 695 O O . GLU A 1 86 ? -12.999 4.503 15.205 1.00 89.19 86 GLU A O 1
ATOM 700 N N . GLU A 1 87 ? -12.350 2.676 16.317 1.00 89.00 87 GLU A N 1
ATOM 701 C CA . GLU A 1 87 ? -13.363 2.766 17.382 1.00 89.00 87 GLU A CA 1
ATOM 702 C C . GLU A 1 87 ? -13.146 4.000 18.282 1.00 89.00 87 GLU A C 1
ATOM 704 O O . GLU A 1 87 ? -14.075 4.780 18.512 1.00 89.00 87 GLU A O 1
ATOM 709 N N . ASP A 1 88 ? -11.905 4.253 18.709 1.00 87.88 88 ASP A N 1
ATOM 710 C CA . ASP A 1 88 ? -11.530 5.454 19.469 1.00 87.88 88 ASP A CA 1
ATOM 711 C C . ASP A 1 88 ? -11.835 6.738 18.666 1.00 87.88 88 ASP A C 1
ATOM 713 O O . ASP A 1 88 ? -12.331 7.734 19.194 1.00 87.88 88 ASP A O 1
ATOM 717 N N . LYS A 1 89 ? -11.600 6.724 17.349 1.00 81.75 89 LYS A N 1
ATOM 718 C CA . LYS A 1 89 ? -11.927 7.850 16.463 1.00 81.75 89 LYS A CA 1
ATOM 719 C C . LYS A 1 89 ? -13.435 8.087 16.361 1.00 81.75 89 LYS A C 1
ATOM 721 O O . LYS A 1 89 ? -13.865 9.238 16.414 1.00 81.75 89 LYS A O 1
ATOM 726 N N . LEU A 1 90 ? -14.244 7.034 16.239 1.00 76.69 90 LEU A N 1
ATOM 727 C CA . LEU A 1 90 ? -15.706 7.156 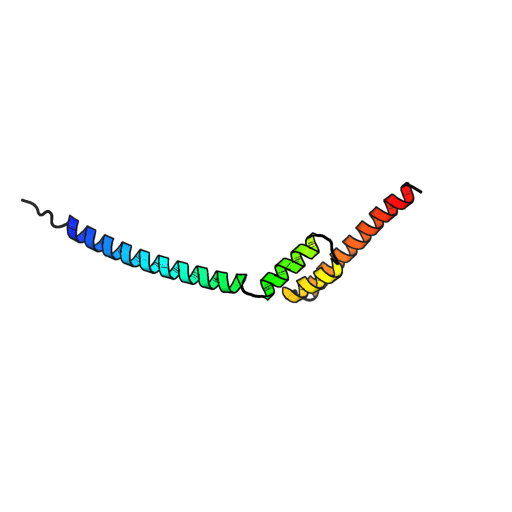16.201 1.00 76.69 90 LEU A CA 1
ATOM 728 C C . LEU A 1 90 ? -16.263 7.701 17.521 1.00 76.69 90 LEU A C 1
ATOM 730 O O . LEU A 1 90 ? -17.101 8.601 17.508 1.00 76.69 90 LEU A O 1
ATOM 734 N N . THR A 1 91 ? -15.755 7.224 18.657 1.00 70.69 91 THR A N 1
ATOM 735 C CA . THR A 1 91 ? -16.189 7.689 19.984 1.00 70.69 91 THR A CA 1
ATOM 736 C C . THR A 1 91 ? -15.807 9.150 20.248 1.00 70.69 91 THR A C 1
ATOM 738 O O . THR A 1 91 ? -16.628 9.917 20.760 1.00 70.69 91 THR A O 1
ATOM 741 N N . LEU A 1 92 ? -14.617 9.593 19.830 1.00 61.06 92 LEU A N 1
ATOM 742 C CA . LEU A 1 92 ? -14.185 10.994 19.942 1.00 61.06 92 LEU A CA 1
ATOM 743 C C . LEU A 1 92 ? -14.976 11.943 19.031 1.00 61.06 92 LEU A C 1
ATOM 745 O O . LEU A 1 92 ? -15.351 13.044 19.453 1.00 61.06 92 LEU A O 1
ATOM 749 N N . VAL A 1 93 ? -15.266 11.521 17.796 1.00 58.56 93 VAL A N 1
ATOM 750 C CA . VAL A 1 93 ? -16.099 12.301 16.872 1.00 58.56 93 VAL A CA 1
ATOM 751 C C . VAL A 1 93 ? -17.519 12.400 17.421 1.00 58.56 93 VAL A C 1
ATOM 753 O O . VAL A 1 93 ? -18.004 13.519 17.564 1.00 58.56 93 VAL A O 1
ATOM 756 N N . SER A 1 94 ? -18.135 11.291 17.849 1.00 53.00 94 SER A N 1
ATOM 757 C CA . SER A 1 94 ? -19.452 11.287 18.509 1.00 53.00 94 SER A CA 1
ATOM 758 C C . SER A 1 94 ? -19.505 12.195 19.737 1.00 53.00 94 SER A C 1
ATOM 760 O O . SER A 1 94 ? -20.489 12.910 19.919 1.00 53.00 94 SER A O 1
ATOM 762 N N . THR A 1 95 ? -18.443 12.232 20.546 1.00 51.75 95 THR A N 1
ATOM 763 C CA . THR A 1 95 ? -18.378 13.103 21.729 1.00 51.75 95 THR A CA 1
ATOM 764 C C . THR A 1 95 ? -18.268 14.578 21.343 1.00 51.75 95 THR A C 1
ATOM 766 O O . THR A 1 95 ? -18.875 15.419 21.993 1.00 51.75 95 THR A O 1
ATOM 769 N N . THR A 1 96 ? -17.571 14.918 20.256 1.00 48.72 96 THR A N 1
ATOM 770 C CA . THR A 1 96 ? -17.477 16.307 19.769 1.00 48.72 96 THR A CA 1
ATOM 771 C C . THR A 1 96 ? -18.801 16.792 19.168 1.00 48.72 96 THR A C 1
ATOM 773 O O . THR A 1 96 ? -19.203 17.927 19.425 1.00 48.72 96 THR A O 1
ATOM 776 N N . VAL A 1 97 ? -19.538 15.943 18.434 1.00 49.94 97 VAL A N 1
ATOM 777 C CA . VAL A 1 97 ? -20.891 16.303 17.956 1.00 49.94 97 VAL A CA 1
ATOM 778 C C . VAL A 1 97 ? -21.898 16.383 19.107 1.00 49.94 97 VAL A C 1
ATOM 780 O O . VAL A 1 97 ? -22.695 17.316 19.138 1.00 49.94 97 VAL A O 1
ATOM 783 N N . MET A 1 98 ? -21.827 15.482 20.096 1.00 46.09 98 MET A N 1
ATOM 784 C CA . MET A 1 98 ? -22.649 15.570 21.314 1.00 46.09 98 MET A CA 1
ATOM 785 C C . MET A 1 98 ? -22.320 16.815 22.149 1.00 46.09 98 MET A C 1
ATOM 787 O O . MET A 1 98 ? -23.230 17.491 22.618 1.00 46.09 98 MET A O 1
ATOM 791 N N . CYS A 1 99 ? -21.042 17.169 22.303 1.00 44.59 99 CYS A N 1
ATOM 792 C CA . CYS A 1 99 ? -20.624 18.345 23.069 1.00 44.59 99 CYS A CA 1
ATOM 793 C C . CYS A 1 99 ? -21.041 19.656 22.375 1.00 44.59 99 CYS A C 1
ATOM 795 O O . CYS A 1 99 ? -21.425 20.609 23.048 1.00 44.59 99 CYS A O 1
ATOM 797 N N . ASN A 1 100 ? -21.069 19.691 21.036 1.00 39.69 100 ASN A N 1
ATOM 798 C CA . ASN A 1 100 ? -21.651 20.812 20.289 1.00 39.69 100 ASN A CA 1
ATOM 799 C C . ASN A 1 100 ? -23.187 20.862 20.379 1.00 39.69 100 ASN A C 1
ATOM 801 O O . ASN A 1 100 ? -23.749 21.952 20.356 1.00 39.69 100 ASN A O 1
ATOM 805 N N . PHE A 1 101 ? -23.871 19.723 20.525 1.00 40.03 101 PHE A N 1
ATOM 806 C CA . PHE A 1 101 ? -25.329 19.684 20.682 1.00 40.03 101 PHE A CA 1
ATOM 807 C C . PHE A 1 101 ? -25.785 20.110 22.091 1.00 40.03 101 PHE A C 1
ATOM 809 O O . PHE A 1 101 ? -26.751 20.851 22.223 1.00 40.03 101 PHE A O 1
ATOM 816 N N . VAL A 1 102 ? -25.053 19.735 23.148 1.00 46.81 102 VAL A N 1
ATOM 817 C CA . VAL A 1 102 ? -25.372 20.113 24.546 1.00 46.81 102 VAL A CA 1
ATOM 818 C C . VAL A 1 102 ? -25.031 21.579 24.861 1.00 46.81 102 VAL A C 1
ATOM 820 O O . VAL A 1 102 ? -25.520 22.133 25.837 1.00 46.81 102 VAL A O 1
ATOM 823 N N . ARG A 1 103 ? -24.212 22.241 24.035 1.00 41.69 103 ARG A N 1
ATOM 824 C CA . ARG A 1 103 ? -23.817 23.646 24.234 1.00 41.69 103 ARG A CA 1
ATOM 825 C C . ARG A 1 103 ? -24.698 24.656 23.478 1.00 41.69 103 ARG A C 1
ATOM 827 O O . ARG A 1 103 ? -24.506 25.857 23.650 1.00 41.69 103 ARG A O 1
ATOM 834 N N . VAL A 1 104 ? -25.629 24.179 22.647 1.00 45.81 104 VAL A N 1
ATOM 835 C CA . VAL A 1 104 ? -26.583 24.997 21.863 1.00 45.81 104 VAL A CA 1
ATOM 836 C C . VAL A 1 104 ? -28.048 24.720 22.268 1.00 45.81 104 VAL A C 1
ATOM 838 O O . VAL A 1 104 ? -28.962 25.309 21.698 1.00 45.81 104 VAL A O 1
ATOM 841 N N . GLY A 1 105 ? -28.278 23.854 23.260 1.00 40.03 105 GLY A N 1
ATOM 842 C CA . GLY A 1 105 ? -29.590 23.602 23.869 1.00 40.03 105 GLY A CA 1
ATOM 843 C C . GLY A 1 105 ? -29.802 24.381 25.157 1.00 40.03 105 GLY A C 1
ATOM 844 O O . GLY A 1 105 ? -28.817 24.521 25.917 1.00 40.03 105 GLY A O 1
#

Organism: Camponotus floridanus (NCBI:txid104421)

Foldseek 3Di:
DDDPPPPVVVVVVVVVVVVVVVVVVVVVVVVVVVVVCVQVVPPLNVVLVVLVVCCVVVHPVLVSLQVNCVSVVPDPVVSVVSNVVVVVVVVVVVVVVVVVVVVVD